Protein AF-A0A349N4M7-F1 (afdb_monomer_lite)

Foldseek 3Di:
DVVVVVVVVVVVVVVVVVPPPPPPPPPPDPDDDDDDDWFDDDVVLVVPDDPPDDPVRNCVSRNDGPPD

Sequence (68 aa):
MRTLNSLLAVAALLLLSACNNIGSMDFPGVYKISIPQGNIITQEMVDQLRPGMTKRQVIFVMGTPLIR

pLDDT: mean 82.85, std 13.36, range [54.72, 97.56]

Radius of gyration: 31.87 Å; chains: 1; bounding box: 55×42×76 Å

Secondary structure (DSSP, 8-state):
-HHHHHHHHHHHHHHHGGG--SS----TT--------S----HHHHHT--TT--HHHHHHHH---S--

Structure (mmCIF, N/CA/C/O backbone):
data_AF-A0A349N4M7-F1
#
_entry.id   AF-A0A349N4M7-F1
#
loop_
_atom_site.group_PDB
_atom_site.id
_atom_site.type_symbol
_atom_site.label_atom_id
_atom_site.label_alt_id
_atom_site.label_comp_id
_atom_site.label_asym_id
_atom_site.label_entity_id
_atom_site.label_seq_id
_atom_site.pdbx_PDB_ins_code
_atom_site.Cartn_x
_atom_site.Cartn_y
_atom_site.Cartn_z
_atom_site.occupancy
_atom_site.B_iso_or_equiv
_atom_site.auth_seq_id
_atom_site.auth_comp_id
_atom_site.auth_asym_id
_atom_site.auth_atom_id
_atom_site.pdbx_PDB_model_num
ATOM 1 N N . MET A 1 1 ? 33.688 25.633 -57.157 1.00 62.78 1 MET A N 1
ATOM 2 C CA . MET A 1 1 ? 33.642 26.334 -55.849 1.00 62.78 1 MET A CA 1
ATOM 3 C C . MET A 1 1 ? 32.215 26.412 -55.304 1.00 62.78 1 MET A C 1
ATOM 5 O O . MET A 1 1 ? 31.975 25.883 -54.233 1.00 62.78 1 MET A O 1
ATOM 9 N N . ARG A 1 2 ? 31.242 26.979 -56.040 1.00 74.31 2 ARG A N 1
ATOM 10 C CA . ARG A 1 2 ? 29.836 27.080 -55.585 1.00 74.31 2 ARG A CA 1
ATOM 11 C C . ARG A 1 2 ? 29.161 25.724 -55.317 1.00 74.31 2 ARG A C 1
ATOM 13 O O . ARG A 1 2 ? 28.602 25.536 -54.249 1.00 74.31 2 ARG A O 1
ATOM 20 N N . THR A 1 3 ? 29.297 24.767 -56.234 1.00 76.25 3 THR A N 1
ATOM 21 C CA . THR A 1 3 ? 28.727 23.409 -56.115 1.00 76.25 3 THR A CA 1
ATOM 22 C C . THR A 1 3 ? 29.343 22.579 -54.985 1.00 76.25 3 THR A C 1
ATOM 24 O O . THR A 1 3 ? 28.640 21.800 -54.351 1.00 76.25 3 THR A O 1
ATOM 27 N N . LEU A 1 4 ? 30.632 22.783 -54.692 1.00 82.31 4 LEU A N 1
ATOM 28 C CA . LEU A 1 4 ? 31.336 22.122 -53.588 1.00 82.31 4 LEU A CA 1
ATOM 29 C C . LEU A 1 4 ? 30.839 22.629 -52.226 1.00 82.31 4 LEU A C 1
ATOM 31 O O . LEU A 1 4 ? 30.560 21.831 -51.338 1.00 82.31 4 LEU A O 1
ATOM 35 N N . ASN A 1 5 ? 30.647 23.944 -52.090 1.00 80.81 5 ASN A N 1
ATOM 36 C CA . ASN A 1 5 ? 30.096 24.540 -50.872 1.00 80.81 5 ASN A CA 1
ATOM 37 C C . ASN A 1 5 ? 28.635 24.121 -50.645 1.00 80.81 5 ASN A C 1
ATOM 39 O O . ASN A 1 5 ? 28.243 23.877 -49.508 1.00 80.81 5 ASN A O 1
ATOM 43 N N . SER A 1 6 ? 27.842 23.986 -51.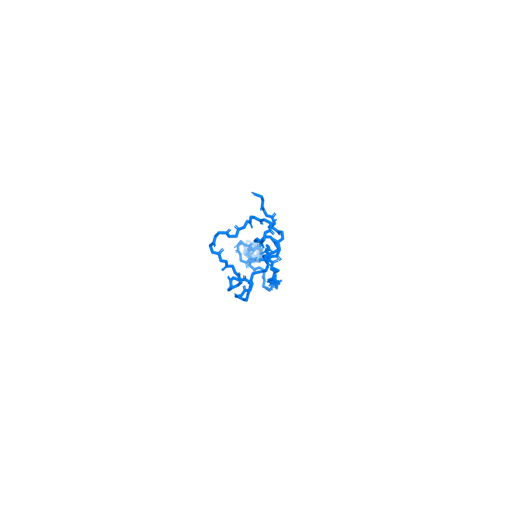714 1.00 82.19 6 SER A N 1
ATOM 44 C CA . SER A 1 6 ? 26.477 23.451 -51.629 1.00 82.19 6 SER A CA 1
ATOM 45 C C . SER A 1 6 ? 26.456 21.993 -51.160 1.00 82.19 6 SER A C 1
ATOM 47 O O . SER A 1 6 ? 25.639 21.646 -50.313 1.00 82.19 6 SER A O 1
ATOM 49 N N . LEU A 1 7 ? 27.377 21.152 -51.648 1.00 85.50 7 LEU A N 1
ATOM 50 C CA . LEU A 1 7 ? 27.503 19.758 -51.204 1.00 85.50 7 LEU A CA 1
ATOM 51 C C . LEU A 1 7 ? 27.888 19.660 -49.721 1.00 85.50 7 LEU A C 1
ATOM 53 O O . LEU A 1 7 ? 27.307 18.867 -48.982 1.00 85.50 7 LEU A O 1
ATOM 57 N N . LEU A 1 8 ? 28.826 20.501 -49.278 1.00 86.12 8 LEU A N 1
ATOM 58 C CA . LEU A 1 8 ? 29.238 20.579 -47.875 1.00 86.12 8 LEU A CA 1
ATOM 59 C C . LEU A 1 8 ? 28.096 21.048 -46.963 1.00 86.12 8 LEU A C 1
ATOM 61 O O . LEU A 1 8 ? 27.923 20.505 -45.875 1.00 86.12 8 LEU A O 1
ATOM 65 N N . ALA A 1 9 ? 27.282 22.007 -47.413 1.00 86.75 9 ALA A N 1
ATOM 66 C CA . ALA A 1 9 ? 26.122 22.480 -46.660 1.00 86.75 9 ALA A CA 1
ATOM 67 C C . ALA A 1 9 ? 25.050 21.388 -46.493 1.00 86.75 9 ALA A C 1
ATOM 69 O O . ALA A 1 9 ? 24.507 21.220 -45.402 1.00 86.75 9 ALA A O 1
ATOM 70 N N . VAL A 1 10 ? 24.780 20.605 -47.544 1.00 87.56 10 VAL A N 1
ATOM 71 C CA . VAL A 1 10 ? 23.840 19.471 -47.482 1.00 87.56 10 VAL A CA 1
ATOM 72 C C . VAL A 1 10 ? 24.361 18.372 -46.551 1.00 87.56 10 VAL A C 1
ATOM 74 O O . VAL A 1 10 ? 23.602 17.858 -45.732 1.00 87.56 10 VAL A O 1
ATOM 77 N N . ALA A 1 11 ? 25.657 18.054 -46.608 1.00 85.31 11 ALA A N 1
ATOM 78 C CA . ALA A 1 11 ? 26.272 17.088 -45.698 1.00 85.31 11 ALA A CA 1
ATOM 79 C C . ALA A 1 11 ? 26.190 17.539 -44.227 1.00 85.31 11 ALA A C 1
ATOM 81 O O . ALA A 1 11 ? 25.870 16.735 -43.353 1.00 85.31 11 ALA A O 1
ATOM 82 N N . ALA A 1 12 ? 26.404 18.829 -43.951 1.00 84.00 12 ALA A N 1
ATOM 83 C CA . ALA A 1 12 ? 26.270 19.388 -42.608 1.00 84.00 12 ALA A CA 1
ATOM 84 C C . ALA A 1 12 ? 24.826 19.300 -42.079 1.00 84.00 12 ALA A C 1
ATOM 86 O O . ALA A 1 12 ? 24.612 18.902 -40.936 1.00 84.00 12 ALA A O 1
ATOM 87 N N . LEU A 1 13 ? 23.827 19.600 -42.914 1.00 80.81 13 LEU A N 1
ATOM 88 C CA . LEU A 1 13 ? 22.408 19.488 -42.549 1.00 80.81 13 LEU A CA 1
ATOM 89 C C . LEU A 1 13 ? 21.990 18.044 -42.225 1.00 80.81 13 LEU A C 1
ATOM 91 O O . LEU A 1 13 ? 21.223 17.827 -41.289 1.00 80.81 13 LEU A O 1
ATOM 95 N N . LEU A 1 14 ? 22.523 17.054 -42.949 1.00 77.88 14 LEU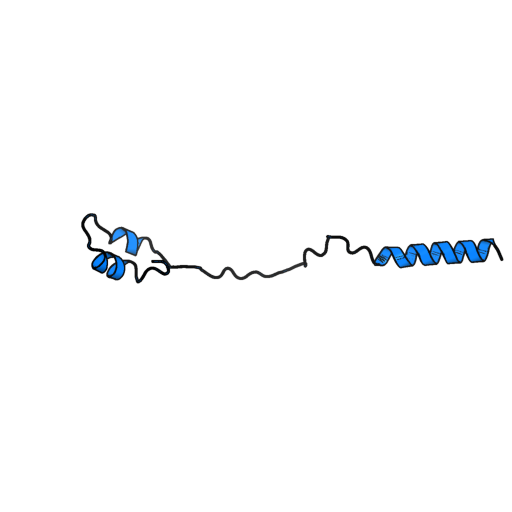 A N 1
ATOM 96 C CA . LEU A 1 14 ? 22.264 15.635 -42.678 1.00 77.88 14 LEU A CA 1
ATOM 97 C C . LEU A 1 14 ? 22.837 15.193 -41.323 1.00 77.88 14 LEU A C 1
ATOM 99 O O . LEU A 1 14 ? 22.162 14.473 -40.583 1.00 77.88 14 LEU A O 1
ATOM 103 N N . LEU A 1 15 ? 24.034 15.675 -40.970 1.00 76.56 15 LEU A N 1
ATOM 104 C CA . LEU A 1 15 ? 24.684 15.388 -39.686 1.00 76.56 15 LEU A CA 1
ATOM 105 C C . LEU A 1 15 ? 23.924 15.983 -38.489 1.00 76.56 15 LEU A C 1
ATOM 107 O O . LEU A 1 15 ? 23.912 15.382 -37.418 1.00 76.56 15 LEU A O 1
ATOM 111 N N . LEU A 1 16 ? 23.238 17.119 -38.664 1.00 71.94 16 LEU A N 1
ATOM 112 C CA . LEU A 1 16 ? 22.429 17.729 -37.601 1.00 71.94 16 LEU A CA 1
ATOM 113 C C . LEU A 1 16 ? 21.098 16.998 -37.339 1.00 71.94 16 LEU A C 1
ATOM 115 O O . LEU A 1 16 ? 20.506 17.187 -36.277 1.00 71.94 16 LEU A O 1
ATOM 119 N N . SER A 1 17 ? 20.623 16.141 -38.253 1.00 68.56 17 SER A N 1
ATOM 120 C CA . SER A 1 17 ? 19.355 15.414 -38.060 1.00 68.56 17 SER A CA 1
ATOM 121 C C . SER A 1 17 ? 19.430 14.296 -37.009 1.00 68.56 17 SER A C 1
ATOM 123 O O . SER A 1 17 ? 18.391 13.864 -36.506 1.00 68.56 17 SER A O 1
ATOM 125 N N . ALA A 1 18 ? 20.642 13.883 -36.618 1.00 63.41 18 ALA A N 1
ATOM 126 C CA . ALA A 1 18 ? 20.886 12.819 -35.642 1.00 63.41 18 ALA A CA 1
ATOM 127 C C . ALA A 1 18 ? 20.574 13.214 -34.182 1.00 63.41 18 ALA A C 1
ATOM 129 O O . ALA A 1 18 ? 20.516 12.348 -33.313 1.00 63.41 18 ALA A O 1
ATOM 130 N N . CYS A 1 19 ? 20.343 14.501 -33.901 1.00 68.12 19 CYS A N 1
ATOM 131 C CA . CYS A 1 19 ? 20.059 15.005 -32.552 1.00 68.12 19 CYS A CA 1
ATOM 132 C C . CYS A 1 19 ? 18.558 15.139 -32.231 1.00 68.12 19 CYS A C 1
ATOM 134 O O . CYS A 1 19 ? 18.208 15.646 -31.165 1.00 68.12 19 CYS A O 1
ATOM 136 N N . ASN A 1 20 ? 17.651 14.701 -33.113 1.00 63.84 20 ASN A N 1
ATOM 137 C CA . ASN A 1 20 ? 16.207 14.770 -32.864 1.00 63.84 20 ASN A CA 1
ATOM 138 C C . ASN A 1 20 ? 15.753 13.659 -31.902 1.00 63.84 20 ASN A C 1
ATOM 140 O O . ASN A 1 20 ? 15.164 12.666 -32.311 1.00 63.84 20 ASN A O 1
ATOM 144 N N . ASN A 1 21 ? 16.012 13.843 -30.607 1.00 61.22 21 ASN A N 1
ATOM 145 C CA . ASN A 1 21 ? 15.450 13.038 -29.519 1.00 61.22 21 ASN A CA 1
ATOM 146 C C . ASN A 1 21 ? 14.244 13.771 -28.894 1.00 61.22 21 ASN A C 1
ATOM 148 O O . ASN A 1 21 ? 14.177 14.004 -27.689 1.00 61.22 21 ASN A O 1
ATOM 152 N N . ILE A 1 22 ? 13.310 14.229 -29.737 1.00 61.44 22 ILE A N 1
ATOM 153 C CA . ILE A 1 22 ? 12.074 14.872 -29.278 1.00 61.44 22 ILE A CA 1
ATOM 154 C C . ILE A 1 22 ? 11.077 13.760 -28.938 1.00 61.44 22 ILE A C 1
ATOM 156 O O . ILE A 1 22 ? 10.420 13.192 -29.805 1.00 61.44 22 ILE A O 1
ATOM 160 N N . GLY A 1 23 ? 11.002 13.440 -27.646 1.00 56.09 23 GLY A N 1
ATOM 161 C CA . GLY A 1 23 ? 9.837 12.804 -27.026 1.00 56.09 23 GLY A CA 1
ATOM 162 C C . GLY A 1 23 ? 9.754 11.277 -27.057 1.00 56.09 23 GLY A C 1
ATOM 163 O O . GLY A 1 23 ? 8.794 10.747 -26.518 1.00 56.09 23 GLY A O 1
ATOM 164 N N . SER A 1 24 ? 10.724 10.566 -27.636 1.00 54.72 24 SER A N 1
ATOM 165 C CA . SER A 1 24 ? 10.713 9.090 -27.736 1.00 54.72 24 SER A CA 1
ATOM 166 C C . SER A 1 24 ? 11.802 8.394 -26.913 1.00 54.72 24 SER A C 1
ATOM 168 O O . SER A 1 24 ? 12.064 7.208 -27.096 1.00 54.72 24 SER A O 1
ATOM 170 N N . MET A 1 25 ? 12.379 9.088 -25.930 1.00 57.00 25 MET A N 1
ATOM 171 C CA . MET A 1 25 ? 13.080 8.436 -24.823 1.00 57.00 25 MET A CA 1
ATOM 172 C C . MET A 1 25 ? 12.067 7.975 -23.761 1.00 57.00 25 MET A C 1
ATOM 174 O O . MET A 1 25 ? 12.211 8.269 -22.576 1.00 57.00 25 MET A O 1
ATOM 178 N N . ASP A 1 26 ? 11.041 7.230 -24.184 1.00 60.03 26 ASP A N 1
ATOM 179 C CA . ASP A 1 26 ? 10.444 6.240 -23.293 1.00 60.03 26 ASP A CA 1
ATOM 180 C C . ASP A 1 26 ? 11.556 5.226 -23.033 1.00 60.03 26 ASP A C 1
ATOM 182 O O . ASP A 1 26 ? 11.862 4.369 -23.861 1.00 60.03 26 ASP A O 1
ATOM 186 N N . PHE A 1 27 ? 12.265 5.440 -21.926 1.00 60.03 27 PHE A N 1
ATOM 187 C CA . PHE A 1 27 ? 13.430 4.672 -21.514 1.00 60.03 27 PHE A CA 1
ATOM 188 C C . PHE A 1 27 ? 13.141 3.169 -21.679 1.00 60.03 27 PHE A C 1
ATOM 190 O O . PHE A 1 27 ? 12.252 2.649 -20.992 1.00 60.03 27 PHE A O 1
ATOM 197 N N . PRO A 1 28 ? 13.841 2.455 -22.582 1.00 57.91 28 PRO A N 1
ATOM 198 C CA . PRO A 1 28 ? 13.543 1.059 -22.844 1.00 57.91 28 PRO A CA 1
ATOM 199 C C . PRO A 1 28 ? 13.970 0.247 -21.620 1.00 57.91 28 PRO A C 1
ATOM 201 O O . PRO A 1 28 ? 15.149 -0.026 -21.417 1.00 57.91 28 PRO A O 1
ATOM 204 N N . GLY A 1 29 ? 12.999 -0.115 -20.778 1.00 60.53 29 GLY A N 1
ATOM 205 C CA . GLY A 1 29 ? 13.209 -1.044 -19.668 1.00 60.53 29 GLY A CA 1
ATOM 206 C C . GLY A 1 29 ? 13.348 -0.420 -18.281 1.00 60.53 29 GLY A C 1
ATOM 207 O O . GLY A 1 29 ? 14.224 -0.823 -17.518 1.00 60.53 29 GLY A O 1
ATOM 208 N N . VAL A 1 30 ? 12.457 0.497 -17.884 1.00 66.50 30 VAL A N 1
ATOM 209 C CA . VAL A 1 30 ? 12.298 0.772 -16.444 1.00 66.50 30 VAL A CA 1
ATOM 210 C C . VAL A 1 30 ? 11.613 -0.432 -15.793 1.00 66.50 30 VAL A C 1
ATOM 212 O O . VAL A 1 30 ? 10.387 -0.546 -15.794 1.00 66.50 30 VAL A O 1
ATOM 215 N N . TYR A 1 31 ? 12.409 -1.341 -15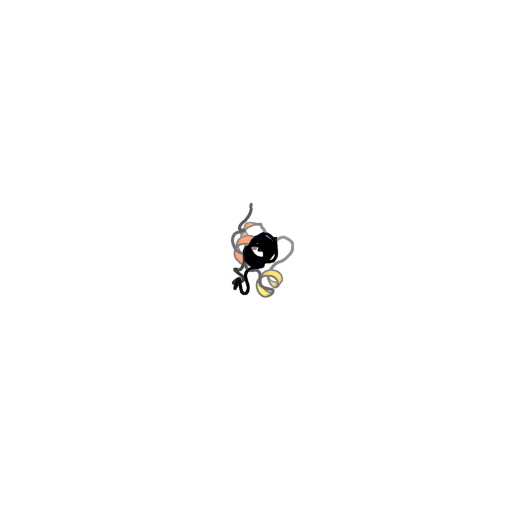.231 1.00 74.50 31 TYR A N 1
ATOM 216 C CA . TYR A 1 31 ? 11.909 -2.388 -14.347 1.00 74.50 31 TYR A CA 1
ATOM 217 C C . TYR A 1 31 ? 11.333 -1.733 -13.087 1.00 74.50 31 TYR A C 1
ATOM 219 O O . TYR A 1 31 ? 12.064 -1.177 -12.266 1.00 74.50 31 TYR A O 1
ATOM 227 N N . LYS A 1 32 ? 10.006 -1.759 -12.953 1.00 76.31 32 LYS A N 1
ATOM 228 C CA . LYS A 1 32 ? 9.309 -1.278 -11.759 1.00 76.31 32 LYS A CA 1
ATOM 229 C C . LYS A 1 32 ? 8.922 -2.472 -10.903 1.00 76.31 32 LYS A C 1
ATOM 231 O O . LYS A 1 32 ? 8.089 -3.280 -11.301 1.00 76.31 32 LYS A O 1
ATOM 236 N N . ILE A 1 33 ? 9.515 -2.558 -9.717 1.00 82.00 33 ILE A N 1
ATOM 237 C CA . ILE A 1 33 ? 9.093 -3.512 -8.691 1.00 82.00 33 ILE A CA 1
ATOM 238 C C . ILE A 1 33 ? 7.785 -2.993 -8.097 1.00 82.00 33 ILE A C 1
ATOM 240 O O . ILE A 1 33 ? 7.718 -1.852 -7.637 1.00 82.00 33 ILE A O 1
ATOM 244 N N . SER A 1 34 ? 6.746 -3.823 -8.089 1.00 83.12 34 SER A N 1
ATOM 245 C CA . SER A 1 34 ? 5.525 -3.528 -7.344 1.00 83.12 34 SER A CA 1
ATOM 246 C C . SER A 1 34 ? 5.819 -3.638 -5.848 1.00 83.12 34 SER A C 1
ATOM 248 O O . SER A 1 34 ? 6.029 -4.736 -5.334 1.00 83.12 34 SER A O 1
ATOM 250 N N . ILE A 1 35 ? 5.847 -2.502 -5.154 1.00 87.06 35 ILE A N 1
ATOM 251 C CA . ILE A 1 35 ? 5.971 -2.456 -3.695 1.00 87.06 35 ILE A CA 1
ATOM 252 C C . ILE A 1 35 ? 4.554 -2.379 -3.114 1.00 87.06 35 ILE A C 1
ATOM 254 O O . ILE A 1 35 ? 3.817 -1.461 -3.483 1.00 87.06 35 ILE A O 1
ATOM 258 N N . PRO A 1 36 ? 4.147 -3.309 -2.230 1.00 88.19 36 PRO A N 1
ATOM 259 C CA . PRO A 1 36 ? 2.847 -3.229 -1.580 1.00 88.19 36 PRO A CA 1
ATOM 260 C C . PRO A 1 36 ? 2.760 -1.960 -0.724 1.00 88.19 36 PRO A C 1
ATOM 262 O O . PRO A 1 36 ? 3.702 -1.607 -0.014 1.00 88.19 36 PRO A O 1
ATOM 265 N N . GLN A 1 37 ? 1.623 -1.271 -0.800 1.00 89.31 37 GLN A N 1
ATOM 266 C CA . GLN A 1 37 ? 1.363 -0.039 -0.059 1.00 89.31 37 GLN A CA 1
ATOM 267 C C . GLN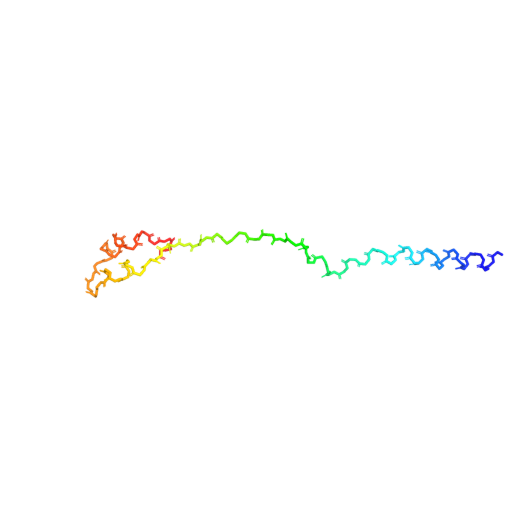 A 1 37 ? 0.182 -0.233 0.888 1.00 89.31 37 GLN A C 1
ATOM 269 O O . GLN A 1 37 ? -0.844 -0.789 0.504 1.00 89.31 37 GLN A O 1
ATOM 274 N N . GLY A 1 38 ? 0.315 0.273 2.113 1.00 91.69 38 GLY A N 1
ATOM 275 C CA . GLY A 1 38 ? -0.745 0.216 3.116 1.00 91.69 38 GLY A CA 1
ATOM 276 C C . GLY A 1 38 ? -0.734 -1.060 3.959 1.00 91.69 38 GLY A C 1
ATOM 277 O O . GLY A 1 38 ? 0.292 -1.720 4.118 1.00 91.69 38 GLY A O 1
ATOM 278 N N . ASN A 1 39 ? -1.890 -1.369 4.546 1.00 92.00 39 ASN A N 1
ATOM 279 C CA . ASN A 1 39 ? -2.094 -2.560 5.362 1.00 92.00 39 ASN A CA 1
ATOM 280 C C . ASN A 1 39 ? -2.437 -3.758 4.471 1.00 92.00 39 ASN A C 1
ATOM 282 O O . ASN A 1 39 ? -3.340 -3.679 3.640 1.00 92.00 39 ASN A O 1
ATOM 286 N N . ILE A 1 40 ? -1.747 -4.878 4.678 1.00 92.12 40 ILE A N 1
ATOM 287 C CA . ILE A 1 40 ? -2.089 -6.140 4.020 1.00 92.12 40 ILE A CA 1
ATOM 288 C C . ILE A 1 40 ? -3.348 -6.685 4.690 1.00 92.12 40 ILE A C 1
ATOM 290 O O . ILE A 1 40 ? -3.334 -6.957 5.889 1.00 92.12 40 ILE A O 1
ATOM 294 N N . ILE A 1 41 ? -4.419 -6.833 3.914 1.00 93.62 41 ILE A N 1
ATOM 295 C CA . ILE A 1 41 ? -5.681 -7.409 4.374 1.00 93.62 41 ILE A CA 1
ATOM 296 C C . ILE A 1 41 ? -5.875 -8.754 3.693 1.00 93.62 41 ILE A C 1
ATOM 298 O O . ILE A 1 41 ? -5.837 -8.840 2.465 1.00 93.62 41 ILE A O 1
ATOM 302 N N . THR A 1 42 ? -6.093 -9.793 4.492 1.00 95.38 42 THR A N 1
ATOM 303 C CA . THR A 1 42 ? -6.414 -11.131 3.996 1.00 95.38 42 THR A CA 1
ATOM 304 C C . THR A 1 42 ? -7.884 -11.453 4.244 1.00 95.38 42 THR A C 1
ATOM 306 O O . THR A 1 42 ? -8.536 -10.835 5.092 1.00 95.38 42 THR A O 1
ATOM 309 N N . GLN A 1 43 ? -8.429 -12.415 3.498 1.00 95.62 43 GLN A N 1
ATOM 310 C CA . GLN A 1 43 ? -9.838 -12.784 3.637 1.00 95.62 43 GLN A CA 1
ATOM 311 C C . GLN A 1 43 ? -10.127 -13.370 5.025 1.00 95.62 43 GLN A C 1
ATOM 313 O O . GLN A 1 43 ? -11.151 -13.061 5.625 1.00 95.62 43 GLN A O 1
ATOM 318 N N . GLU A 1 44 ? -9.174 -14.101 5.602 1.00 96.50 44 GLU A N 1
ATOM 319 C CA . GLU A 1 44 ? -9.289 -14.687 6.938 1.00 96.50 44 GLU A CA 1
ATOM 320 C C . GLU A 1 44 ? -9.416 -13.617 8.029 1.00 96.50 44 GLU A C 1
ATOM 322 O O . GLU A 1 44 ? -10.054 -13.855 9.054 1.00 96.50 44 GLU A O 1
ATOM 327 N N . MET A 1 45 ? -8.814 -12.439 7.832 1.00 96.00 45 MET A N 1
ATOM 328 C CA . MET A 1 45 ? -8.964 -11.306 8.750 1.00 96.00 45 MET A CA 1
ATOM 329 C C . MET A 1 45 ? -10.371 -10.709 8.648 1.00 96.00 45 MET A C 1
ATOM 331 O O . MET A 1 45 ? -10.978 -10.386 9.667 1.00 96.00 45 MET A O 1
ATOM 335 N N . VAL A 1 46 ? -10.908 -10.594 7.429 1.00 95.44 46 VAL A N 1
ATOM 336 C CA . VAL A 1 46 ? -12.259 -10.067 7.182 1.00 95.44 46 VAL A CA 1
ATOM 337 C C . VAL A 1 46 ? -13.322 -11.006 7.744 1.00 95.44 46 VAL A C 1
ATOM 339 O O . VAL A 1 46 ? -14.254 -10.541 8.396 1.00 95.44 46 VAL A O 1
ATOM 342 N N . ASP A 1 47 ? -13.154 -12.315 7.570 1.00 97.25 47 ASP A N 1
ATOM 343 C CA . ASP A 1 47 ? -14.098 -13.331 8.047 1.00 97.25 47 ASP A CA 1
ATOM 344 C C . ASP A 1 47 ? -14.190 -13.377 9.582 1.00 97.25 47 ASP A C 1
ATOM 346 O O . ASP A 1 47 ? -15.205 -13.783 10.151 1.00 97.25 47 ASP A O 1
ATOM 350 N N . GLN A 1 48 ? -13.143 -12.920 10.273 1.00 95.62 48 GLN A N 1
ATOM 351 C CA . GLN A 1 48 ? -13.147 -12.773 11.727 1.00 95.62 48 GLN A CA 1
ATOM 352 C C . GLN A 1 48 ? -13.943 -11.551 12.203 1.00 95.62 48 GLN A C 1
ATOM 354 O O . GLN A 1 48 ? -14.322 -11.498 13.376 1.00 95.62 48 GLN A O 1
ATOM 359 N N . LEU A 1 49 ? -14.215 -10.568 11.337 1.00 96.44 49 LEU A N 1
ATOM 360 C CA . LEU A 1 49 ? -14.948 -9.362 11.713 1.00 96.44 49 LEU A CA 1
ATOM 361 C C . LEU A 1 49 ? -16.445 -9.634 11.863 1.00 96.44 49 LEU A C 1
ATOM 363 O O . LEU A 1 49 ? -17.080 -10.308 11.056 1.00 96.44 49 LEU A O 1
ATOM 367 N N . ARG A 1 50 ? -17.041 -9.050 12.908 1.00 96.12 50 ARG A N 1
ATOM 368 C CA . ARG A 1 50 ? -18.477 -9.154 13.190 1.00 96.12 50 ARG A CA 1
ATOM 369 C C . ARG A 1 50 ? -19.068 -7.785 13.533 1.00 96.12 50 ARG A C 1
ATOM 371 O O . ARG A 1 50 ? -18.394 -6.976 14.180 1.00 96.12 50 ARG A O 1
ATOM 378 N N . PRO A 1 51 ? -20.333 -7.513 13.164 1.00 96.06 51 PRO A N 1
ATOM 379 C CA . PRO A 1 51 ? -21.028 -6.313 13.616 1.00 96.06 51 PRO A CA 1
ATOM 380 C C . PRO A 1 51 ? -21.033 -6.206 15.148 1.00 96.06 51 PRO A C 1
ATOM 382 O O . PRO A 1 51 ? -21.204 -7.204 15.846 1.00 96.06 51 PRO A O 1
ATOM 385 N N . GLY A 1 52 ? -20.838 -4.992 15.668 1.00 96.19 52 GLY A N 1
ATOM 386 C CA . GLY A 1 52 ? -20.786 -4.720 17.111 1.00 96.19 52 GLY A CA 1
ATOM 387 C C . GLY A 1 52 ? -19.395 -4.826 17.750 1.00 96.19 52 GLY A C 1
ATOM 388 O O . GLY A 1 52 ? -19.257 -4.544 18.938 1.00 96.19 52 GLY A O 1
ATOM 389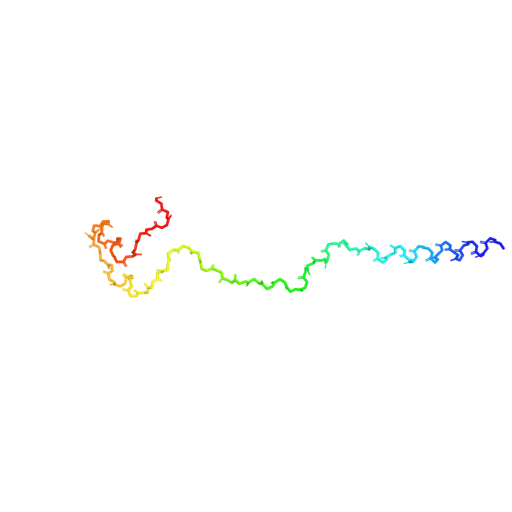 N N . MET A 1 53 ? -18.353 -5.175 16.988 1.00 97.56 53 MET A N 1
ATOM 390 C CA . MET A 1 53 ? -16.973 -5.113 17.478 1.00 97.56 53 MET A CA 1
ATOM 391 C C . MET A 1 53 ? -16.544 -3.681 17.821 1.00 97.56 53 MET A C 1
ATOM 393 O O . MET A 1 53 ? -16.814 -2.720 17.099 1.00 97.56 53 MET A O 1
ATOM 397 N N . THR A 1 54 ? -15.812 -3.539 18.922 1.00 97.50 54 THR A N 1
ATOM 398 C CA . THR A 1 54 ? -15.182 -2.273 19.311 1.00 97.50 54 THR A CA 1
ATOM 399 C C . THR A 1 54 ? -13.979 -1.968 18.419 1.00 97.50 54 THR A C 1
ATOM 401 O O . THR A 1 54 ? -13.309 -2.876 17.929 1.00 97.50 54 THR A O 1
ATOM 404 N N . LYS A 1 55 ? -13.615 -0.685 18.279 1.00 94.88 55 LYS A N 1
ATOM 405 C CA . LYS A 1 55 ? -12.423 -0.276 17.507 1.00 94.88 55 LYS A CA 1
ATOM 406 C C . LYS A 1 55 ? -11.150 -1.019 17.937 1.00 94.88 55 LYS A C 1
ATOM 408 O O . LYS A 1 55 ? -10.340 -1.372 17.092 1.00 94.88 55 LYS A O 1
ATOM 413 N N . ARG A 1 56 ? -10.986 -1.294 19.238 1.00 96.38 56 ARG A N 1
ATOM 414 C CA . ARG A 1 56 ? -9.840 -2.062 19.758 1.00 96.38 56 ARG A CA 1
ATOM 415 C C . ARG A 1 56 ? -9.831 -3.508 19.263 1.00 96.38 56 ARG A C 1
ATOM 417 O O . ARG A 1 56 ? -8.772 -4.005 18.912 1.00 96.38 56 ARG A O 1
ATOM 424 N N . GLN A 1 57 ? -10.990 -4.160 19.217 1.00 96.25 57 GLN A N 1
ATOM 425 C CA . GLN A 1 57 ? -11.114 -5.526 18.699 1.00 96.25 57 GLN A CA 1
ATOM 426 C C . GLN A 1 57 ? -10.856 -5.574 17.193 1.00 96.25 57 GLN A C 1
ATOM 428 O O . GLN A 1 57 ? -10.147 -6.457 16.730 1.00 96.25 57 GLN A O 1
ATOM 433 N N . VAL A 1 58 ? -11.349 -4.586 16.441 1.00 96.06 58 VAL A N 1
ATOM 434 C CA . VAL A 1 58 ? -11.060 -4.481 15.004 1.00 96.06 58 VAL A CA 1
ATOM 435 C C . VAL A 1 58 ? -9.562 -4.291 14.761 1.00 96.06 58 VAL A C 1
ATOM 437 O O . VAL A 1 58 ? -9.011 -4.973 13.913 1.00 96.06 58 VAL A O 1
ATOM 440 N N . ILE A 1 59 ? -8.880 -3.438 15.533 1.00 95.38 59 ILE A N 1
ATOM 441 C CA . ILE A 1 59 ? -7.420 -3.245 15.426 1.00 95.38 59 ILE A CA 1
ATOM 442 C C . ILE A 1 59 ? -6.649 -4.513 15.816 1.00 95.38 59 ILE A C 1
ATOM 444 O O . ILE A 1 59 ? -5.608 -4.797 15.236 1.00 95.38 59 ILE A O 1
ATOM 448 N N . PHE A 1 60 ? -7.149 -5.293 16.776 1.00 95.12 60 PHE A N 1
ATOM 449 C CA . PHE A 1 60 ? -6.535 -6.571 17.138 1.00 95.12 60 PHE A CA 1
ATOM 450 C C . PHE A 1 60 ? -6.576 -7.581 15.979 1.00 95.12 60 PHE A C 1
ATOM 452 O O . PHE A 1 60 ? -5.604 -8.297 15.770 1.00 95.12 60 PHE A O 1
ATOM 459 N N . VAL A 1 61 ? -7.669 -7.604 15.210 1.00 95.25 61 VAL A N 1
ATOM 460 C CA . VAL A 1 61 ? -7.844 -8.505 14.056 1.00 95.25 61 VAL A CA 1
ATOM 461 C C . VAL A 1 61 ? -7.154 -7.965 12.798 1.00 95.25 61 VAL A C 1
ATOM 463 O O . VAL A 1 61 ? -6.478 -8.706 12.095 1.00 95.25 61 VAL A O 1
ATOM 466 N N . MET A 1 62 ? -7.315 -6.671 12.512 1.00 94.69 62 MET A N 1
ATOM 467 C CA . MET A 1 62 ? -6.906 -6.040 11.249 1.00 94.69 62 MET A CA 1
ATOM 468 C C . MET A 1 62 ? -5.524 -5.373 11.303 1.00 94.69 62 MET A C 1
ATOM 470 O O . MET A 1 62 ? -5.000 -4.937 10.279 1.00 94.69 62 MET A O 1
ATOM 474 N N . GLY A 1 63 ? -4.937 -5.269 12.495 1.00 93.19 63 GLY A N 1
ATOM 475 C CA . GLY A 1 63 ? -3.745 -4.473 12.755 1.00 93.19 63 GLY A CA 1
ATOM 476 C C . GLY A 1 63 ? -4.034 -2.974 12.891 1.00 93.19 63 GLY A C 1
ATOM 477 O O . GLY A 1 63 ? -5.164 -2.493 12.765 1.00 93.19 63 GLY A O 1
ATOM 478 N N . THR A 1 64 ? -2.981 -2.208 13.177 1.00 93.12 64 THR A N 1
ATOM 479 C CA . THR A 1 64 ? -3.072 -0.748 13.296 1.00 93.12 64 THR A CA 1
ATOM 480 C C . THR A 1 64 ? -3.210 -0.125 11.904 1.00 93.12 64 THR A C 1
ATOM 482 O O . THR A 1 64 ? -2.354 -0.376 11.050 1.00 93.12 64 THR A O 1
ATOM 485 N N . PRO A 1 65 ? -4.241 0.700 11.652 1.00 93.12 65 PRO A N 1
ATOM 486 C CA . PRO A 1 65 ? -4.411 1.339 10.355 1.00 93.12 65 PRO A CA 1
ATOM 487 C C . PRO A 1 65 ? -3.274 2.334 10.093 1.00 93.12 65 PRO A C 1
ATOM 489 O O . PRO A 1 65 ? -2.854 3.064 10.993 1.00 93.12 65 PRO A O 1
ATOM 492 N N . LEU A 1 66 ? -2.782 2.367 8.854 1.00 89.75 66 LEU A N 1
ATOM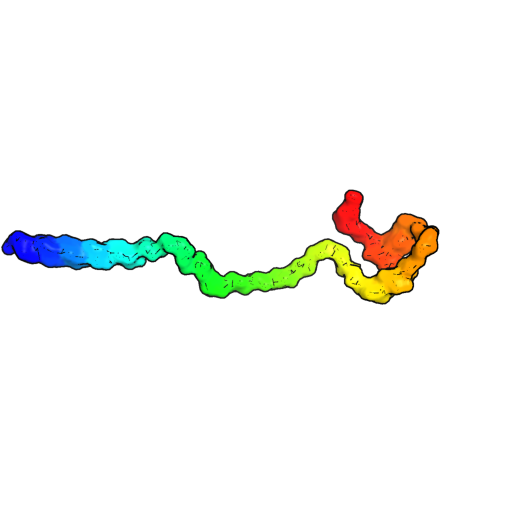 493 C CA . LEU A 1 66 ? -1.708 3.272 8.431 1.00 89.75 66 LEU A CA 1
ATOM 494 C C . LEU A 1 66 ? -2.161 4.745 8.370 1.00 89.75 66 LEU A C 1
ATOM 496 O O . LEU A 1 66 ? -1.336 5.652 8.459 1.00 89.75 66 LEU A O 1
ATOM 500 N N . ILE A 1 67 ? -3.469 4.983 8.255 1.00 85.75 67 ILE A N 1
ATOM 501 C CA . ILE A 1 67 ? -4.095 6.310 8.183 1.00 85.75 67 ILE A CA 1
ATOM 502 C C . ILE A 1 67 ? -5.108 6.432 9.332 1.00 85.75 67 ILE A C 1
ATOM 504 O O . ILE A 1 67 ? -5.777 5.453 9.670 1.00 85.75 67 ILE A O 1
ATOM 508 N N . ARG A 1 68 ? -5.184 7.613 9.958 1.00 73.00 68 ARG A N 1
ATOM 509 C CA . ARG A 1 68 ? -6.132 7.919 11.042 1.00 73.00 68 ARG A CA 1
ATOM 510 C C . ARG A 1 68 ? -7.446 8.486 10.534 1.00 73.00 68 ARG A C 1
ATOM 512 O O . ARG A 1 68 ? -7.397 9.258 9.554 1.00 73.00 68 ARG A O 1
#